Protein AF-A0A6M6JTA6-F1 (afdb_monomer)

Secondary structure (DSSP, 8-state):
-PPPPP--TTTTTSTTS-TT-HHHHHHHHHHHHHHHT--TTSHHHHHHHHHHHHHHHHH--STHHHHHHHHHHHHHHHHHHHHHHHHHHHHHHH-

pLDDT: mean 73.98, std 16.11, range [44.56, 98.44]

Solvent-accessible surface area (backbone atoms only — not comparable to full-atom values): 5797 Å² total; per-residue (Å²): 132,85,82,74,80,76,82,51,98,51,48,81,82,49,63,90,56,58,86,87,39,71,66,48,48,54,49,52,53,48,51,54,55,50,63,75,54,65,68,74,83,44,75,68,42,52,54,52,49,52,52,51,48,54,54,49,71,64,64,70,78,51,83,75,44,59,58,54,52,50,50,52,52,50,53,51,51,51,52,52,49,54,52,48,53,54,50,50,51,52,49,69,73,76,104

Radius of gyration: 25.61 Å; Cα contacts (8 Å, |Δi|>4): 14; chains: 1; bounding box: 38×39×78 Å

Sequence (95 aa):
MPDRPSSSPFDDELLGLDPADPEAQAFAEHLDRMQRQRPAFTVEGYLDGVSNFADSANRAEGSRRWSAVLVVVLLLAVAAFLVWEALVFVVSTWL

Foldseek 3Di:
DDDDPDCDPCCVVLPPPDPPDPVSVVVSVVVVVVVVVPPCPDPVSVVVVVVCCVVVLVPPDDPVSVVVVVVVVVVVVVVVVVVVVVVCVVVVVPD

Organism: NCBI:txid2736640

Structure (mmCIF, N/CA/C/O backbone):
data_AF-A0A6M6JTA6-F1
#
_entry.id   AF-A0A6M6JTA6-F1
#
loop_
_atom_site.group_PDB
_atom_site.id
_atom_site.type_symbol
_atom_site.label_atom_id
_atom_site.label_alt_id
_atom_site.label_comp_id
_atom_site.label_asym_id
_atom_site.label_entity_id
_atom_site.label_seq_id
_atom_site.pdbx_PDB_ins_code
_atom_site.Cartn_x
_atom_site.Cartn_y
_atom_site.Cartn_z
_atom_site.occupancy
_atom_site.B_iso_or_equiv
_atom_site.auth_seq_id
_atom_site.auth_comp_id
_atom_site.auth_asym_id
_atom_site.auth_atom_id
_atom_site.pdbx_PDB_model_num
ATOM 1 N N . MET A 1 1 ? -17.779 6.272 51.664 1.00 45.88 1 MET A N 1
ATOM 2 C CA . MET A 1 1 ? -16.457 5.965 51.082 1.00 45.88 1 MET A CA 1
ATOM 3 C C . MET A 1 1 ? -16.257 7.000 49.985 1.00 45.88 1 MET A C 1
ATOM 5 O O . MET A 1 1 ? -17.083 6.974 49.088 1.00 45.88 1 MET A O 1
ATOM 9 N N . PRO A 1 2 ? -15.353 7.990 50.086 1.00 44.56 2 PRO A N 1
ATOM 10 C CA . PRO A 1 2 ? -15.182 8.936 48.987 1.00 44.56 2 PRO A CA 1
ATOM 11 C C . PRO A 1 2 ? -14.449 8.241 47.835 1.00 44.56 2 PRO A C 1
ATOM 13 O O . PRO A 1 2 ? -13.440 7.565 48.056 1.00 44.56 2 PRO A O 1
ATOM 16 N N . ASP A 1 3 ? -15.007 8.373 46.636 1.00 49.78 3 ASP A N 1
ATOM 17 C CA . ASP A 1 3 ? -14.470 7.840 45.390 1.00 49.78 3 ASP A CA 1
ATOM 18 C C . ASP A 1 3 ? -13.102 8.470 45.103 1.00 49.78 3 ASP A C 1
ATOM 20 O O . ASP A 1 3 ? -12.952 9.692 45.093 1.00 49.78 3 ASP A O 1
ATOM 24 N N . ARG A 1 4 ? -12.076 7.636 44.904 1.00 53.69 4 ARG A N 1
ATOM 25 C CA . ARG A 1 4 ? -10.788 8.111 44.388 1.00 53.69 4 ARG A CA 1
ATOM 26 C C . ARG A 1 4 ? -10.961 8.361 42.890 1.00 53.69 4 ARG A C 1
ATOM 28 O O . ARG A 1 4 ? -11.414 7.434 42.215 1.00 53.69 4 ARG A O 1
ATOM 35 N N . PRO A 1 5 ? -10.611 9.544 42.358 1.00 52.88 5 PRO A N 1
ATOM 36 C CA . PRO A 1 5 ? -10.584 9.725 40.918 1.00 52.88 5 PRO A CA 1
ATOM 37 C C . PRO A 1 5 ? -9.592 8.716 40.336 1.00 52.88 5 PRO A C 1
ATOM 39 O O . PRO A 1 5 ? -8.483 8.541 40.844 1.00 52.88 5 PRO A O 1
ATOM 42 N N . SER A 1 6 ? -10.054 7.985 39.327 1.00 54.09 6 SER A N 1
ATOM 43 C CA . SER A 1 6 ? -9.235 7.117 38.491 1.00 54.09 6 SER A CA 1
ATOM 44 C C . SER A 1 6 ? -8.010 7.899 38.035 1.00 54.09 6 SER A C 1
ATOM 46 O O . SER A 1 6 ? -8.180 8.925 37.380 1.00 54.09 6 SER A O 1
ATOM 48 N N . SER A 1 7 ? -6.816 7.424 38.395 1.00 57.03 7 SER A N 1
ATOM 49 C CA . SER A 1 7 ? -5.546 8.019 37.983 1.00 57.03 7 SER A CA 1
ATOM 50 C C . SER A 1 7 ? -5.538 8.165 36.467 1.00 57.03 7 SER A C 1
ATOM 52 O O . SER A 1 7 ? -5.560 7.159 35.743 1.00 57.03 7 SER A O 1
ATOM 54 N N . SER A 1 8 ? -5.615 9.405 36.001 1.00 59.47 8 SER A N 1
ATOM 55 C CA . SER A 1 8 ? -5.610 9.715 34.584 1.00 59.47 8 SER A CA 1
ATOM 56 C C . SER A 1 8 ? -4.210 9.400 34.055 1.00 59.47 8 SER A C 1
ATOM 58 O O . SER A 1 8 ? -3.229 9.657 34.752 1.00 59.47 8 SER A O 1
ATOM 60 N N . PRO A 1 9 ? -4.049 8.872 32.831 1.00 61.53 9 PRO A N 1
ATOM 61 C CA . PRO A 1 9 ? -2.724 8.673 32.233 1.00 61.53 9 PRO A CA 1
ATOM 62 C C . PRO A 1 9 ? -1.899 9.970 32.099 1.00 61.53 9 PRO A C 1
ATOM 64 O O . PRO A 1 9 ? -0.730 9.901 31.738 1.00 61.53 9 PRO A O 1
ATOM 67 N N . PHE A 1 10 ? -2.494 11.126 32.408 1.00 62.88 10 PHE A N 1
ATOM 68 C CA . PHE A 1 10 ? -1.876 12.450 32.436 1.00 62.88 10 PHE A CA 1
ATOM 69 C C . PHE A 1 10 ? -1.687 13.004 33.860 1.00 62.88 10 PHE A C 1
ATOM 71 O O . PHE A 1 10 ? -1.459 14.200 34.012 1.00 62.88 10 PHE A O 1
ATOM 78 N N . ASP A 1 11 ? -1.800 12.182 34.912 1.00 68.31 11 ASP A N 1
ATOM 79 C CA . ASP A 1 11 ? -1.641 12.626 36.311 1.00 68.31 11 ASP A CA 1
ATOM 80 C C . ASP A 1 11 ? -0.302 13.347 36.551 1.00 68.31 11 ASP A C 1
ATOM 82 O O . ASP A 1 11 ? -0.255 14.292 37.333 1.00 68.31 11 ASP A O 1
ATOM 86 N N . ASP A 1 12 ? 0.763 12.963 35.838 1.00 68.38 12 ASP A N 1
ATOM 87 C CA . ASP A 1 12 ? 2.071 13.633 35.894 1.00 68.38 12 ASP A CA 1
ATOM 88 C C . ASP A 1 12 ? 2.064 15.016 35.211 1.00 68.38 12 ASP A C 1
ATOM 90 O O . ASP A 1 12 ? 2.758 15.932 35.647 1.00 68.38 12 ASP A O 1
ATOM 94 N N . GLU A 1 13 ? 1.265 15.190 34.154 1.00 65.25 13 GLU A N 1
ATOM 95 C CA . GLU A 1 13 ? 1.109 16.454 33.414 1.00 65.25 13 GLU A CA 1
ATOM 96 C C . GLU A 1 13 ? 0.154 17.422 34.132 1.00 65.25 13 GLU A C 1
ATOM 98 O O . GLU A 1 13 ? 0.244 18.638 33.962 1.00 65.25 13 GLU A O 1
ATOM 103 N N . LEU A 1 14 ? -0.742 16.878 34.959 1.00 70.06 14 LEU A N 1
ATOM 104 C CA . LEU A 1 14 ? -1.679 17.605 35.818 1.00 70.06 14 LEU A CA 1
ATOM 105 C C . LEU A 1 14 ? -1.150 17.766 37.258 1.00 70.06 14 LEU A C 1
ATOM 107 O O . LEU A 1 14 ? -1.833 18.331 38.117 1.00 70.06 14 LEU A O 1
ATOM 111 N N . LEU A 1 15 ? 0.069 17.292 37.535 1.00 72.06 15 LEU A N 1
ATOM 112 C CA . LEU A 1 15 ? 0.671 17.291 38.863 1.00 72.06 15 LEU A CA 1
ATOM 113 C C . LEU A 1 15 ? 0.950 18.728 39.337 1.00 72.06 15 LEU A C 1
ATOM 115 O O . LEU A 1 15 ? 1.834 19.414 38.828 1.00 72.06 15 LEU A O 1
ATOM 119 N N . GLY A 1 16 ? 0.209 19.176 40.352 1.00 71.38 16 GLY A N 1
ATOM 120 C CA . GLY A 1 16 ? 0.329 20.525 40.922 1.00 71.38 16 GLY A CA 1
ATOM 121 C C . GLY A 1 16 ? -0.780 21.496 40.511 1.00 71.38 16 GLY A C 1
ATOM 122 O O . GLY A 1 16 ? -0.812 22.611 41.029 1.00 71.38 16 GLY A O 1
ATOM 123 N N . LEU A 1 17 ? -1.704 21.073 39.645 1.00 74.81 17 LEU A N 1
ATOM 124 C CA . LEU A 1 17 ? -2.957 21.780 39.375 1.00 74.81 17 LEU A CA 1
ATOM 125 C C . LEU A 1 17 ? -4.058 21.281 40.319 1.00 74.81 17 LEU A C 1
ATOM 127 O O . LEU A 1 17 ? -4.073 20.109 40.696 1.00 74.81 17 LEU A O 1
ATOM 131 N N . ASP A 1 18 ? -4.977 22.166 40.716 1.00 77.69 18 ASP A N 1
ATOM 132 C CA . ASP A 1 18 ? -6.137 21.775 41.522 1.00 77.69 18 ASP A CA 1
ATOM 133 C C . ASP A 1 18 ? -7.125 20.978 40.646 1.00 77.69 18 ASP A C 1
ATOM 135 O O . ASP A 1 18 ? -7.657 21.526 39.680 1.00 77.69 18 ASP A O 1
ATOM 139 N N . PRO A 1 19 ? -7.419 19.702 40.961 1.00 71.69 19 PRO A N 1
ATOM 140 C CA . PRO A 1 19 ? -8.358 18.893 40.180 1.00 71.69 19 PRO A CA 1
ATOM 141 C C . PRO A 1 19 ? -9.791 19.451 40.156 1.00 71.69 19 PRO A C 1
ATOM 143 O O . PRO A 1 19 ? -10.587 19.095 39.281 1.00 71.69 19 PRO A O 1
ATOM 146 N N . ALA A 1 20 ? -10.149 20.289 41.132 1.00 77.81 20 ALA A N 1
ATOM 147 C CA . ALA A 1 20 ? -11.456 20.931 41.204 1.00 77.81 20 ALA A CA 1
ATOM 148 C C . ALA A 1 20 ? -11.541 22.227 40.377 1.00 77.81 20 ALA A C 1
ATOM 150 O O . ALA A 1 20 ? -12.638 22.773 40.233 1.00 77.81 20 ALA A O 1
ATOM 151 N N . ASP A 1 21 ? -10.423 22.707 39.827 1.00 81.94 21 ASP A N 1
ATOM 152 C CA . ASP A 1 21 ? -10.387 23.918 39.015 1.00 81.94 21 ASP A CA 1
ATOM 153 C C . ASP A 1 21 ? -10.990 23.654 37.619 1.00 81.94 21 ASP A C 1
ATOM 155 O O . ASP A 1 21 ? -10.541 22.741 36.910 1.00 81.94 21 ASP A O 1
ATOM 159 N N . PRO A 1 22 ? -12.003 24.430 37.181 1.00 80.88 22 PRO A N 1
ATOM 160 C CA . PRO A 1 22 ? -12.547 24.321 35.828 1.00 80.88 22 PRO A CA 1
ATOM 161 C C . PRO A 1 22 ? -11.490 24.484 34.724 1.00 80.88 22 PRO A C 1
ATOM 163 O O . PRO A 1 22 ? -11.628 23.869 33.663 1.00 80.88 22 PRO A O 1
ATOM 166 N N . GLU A 1 23 ? -10.430 25.268 34.946 1.00 78.94 23 GLU A N 1
ATOM 167 C CA . GLU A 1 23 ? -9.354 25.434 33.960 1.00 78.94 23 GLU A CA 1
ATOM 168 C C . GLU A 1 23 ? -8.511 24.158 33.816 1.00 78.94 23 GLU A C 1
ATOM 170 O O . GLU A 1 23 ? -8.210 23.733 32.696 1.00 78.94 23 GLU A O 1
ATOM 175 N N . ALA A 1 24 ? -8.210 23.485 34.931 1.00 84.38 24 ALA A N 1
ATOM 176 C CA . ALA A 1 24 ? -7.494 22.209 34.932 1.00 84.38 24 ALA A CA 1
ATOM 177 C C . ALA A 1 24 ? -8.300 21.104 34.227 1.00 84.38 24 ALA A C 1
ATOM 179 O O . ALA A 1 24 ? -7.740 20.306 33.471 1.00 84.38 24 ALA A O 1
ATOM 180 N N . GLN A 1 25 ? -9.626 21.095 34.396 1.00 82.31 25 GLN A N 1
ATOM 181 C CA . GLN A 1 25 ? -10.514 20.159 33.698 1.00 82.31 25 GLN A CA 1
ATOM 182 C C . GLN A 1 25 ? -10.545 20.407 32.185 1.00 82.31 25 GLN A C 1
ATOM 184 O O . GLN A 1 25 ? -10.469 19.455 31.406 1.00 82.31 25 GLN A O 1
ATOM 189 N N . ALA A 1 26 ? -10.595 21.671 31.753 1.00 83.12 26 ALA A N 1
ATOM 190 C CA . ALA A 1 26 ? -10.543 22.021 30.334 1.00 83.12 26 ALA A CA 1
ATOM 191 C C . ALA A 1 26 ? -9.206 21.614 29.688 1.00 83.12 26 ALA A C 1
ATOM 193 O O . ALA A 1 26 ? -9.182 21.177 28.532 1.00 83.12 26 ALA A O 1
ATOM 194 N N . PHE A 1 27 ? -8.103 21.716 30.436 1.00 79.75 27 PHE A N 1
ATOM 195 C CA . PHE A 1 27 ? -6.782 21.279 29.991 1.00 79.75 27 PHE A CA 1
ATOM 196 C C . PHE A 1 27 ? -6.680 19.752 29.895 1.00 79.75 27 PHE A C 1
ATOM 198 O O . PHE A 1 27 ? -6.226 19.235 28.874 1.00 79.75 27 PHE A O 1
ATOM 205 N N . ALA A 1 28 ? -7.187 19.024 30.893 1.00 81.75 28 ALA A N 1
ATOM 206 C CA . ALA A 1 28 ? -7.263 17.564 30.862 1.00 81.75 28 ALA A CA 1
ATOM 207 C C . ALA A 1 28 ? -8.094 17.062 29.667 1.00 81.75 28 ALA A C 1
ATOM 209 O O . ALA A 1 28 ? -7.678 16.152 28.950 1.00 81.75 28 ALA A O 1
ATOM 210 N N . GLU A 1 29 ? -9.234 17.700 29.391 1.00 82.62 29 GLU A N 1
ATOM 211 C CA . GLU A 1 29 ? -10.072 17.367 28.237 1.00 82.62 29 GLU A CA 1
ATOM 212 C C . GLU A 1 29 ? -9.369 17.682 26.904 1.00 82.62 29 GLU A C 1
ATOM 214 O O . GLU A 1 29 ? -9.536 16.973 25.908 1.00 82.62 29 GLU A O 1
ATOM 219 N N . HIS A 1 30 ? -8.556 18.740 26.868 1.00 80.81 30 HIS A N 1
ATOM 220 C CA . HIS A 1 30 ? -7.752 19.084 25.701 1.00 80.81 30 HIS A CA 1
ATOM 221 C C . HIS A 1 30 ? -6.624 18.070 25.447 1.00 80.81 30 HIS A C 1
ATOM 223 O O . HIS A 1 30 ? -6.449 17.640 24.303 1.00 80.81 30 HIS A O 1
ATOM 229 N N . LEU A 1 31 ? -5.909 17.640 26.491 1.00 78.88 31 LEU A N 1
ATOM 230 C CA . LEU A 1 31 ? -4.879 16.596 26.412 1.00 78.88 31 LEU A CA 1
ATOM 231 C C . LEU A 1 31 ? -5.460 15.263 25.934 1.00 78.88 31 LEU A C 1
ATOM 233 O O . LEU A 1 31 ? -4.924 14.641 25.015 1.00 78.88 31 LEU A O 1
ATOM 237 N N . ASP A 1 32 ? -6.611 14.874 26.477 1.00 77.75 32 ASP A N 1
ATOM 238 C CA . ASP A 1 32 ? -7.330 13.668 26.070 1.00 77.75 32 ASP A CA 1
ATOM 239 C C . ASP A 1 32 ? -7.759 13.734 24.587 1.00 77.75 32 ASP A C 1
ATOM 241 O O . ASP A 1 32 ? -7.590 12.775 23.825 1.00 77.75 32 ASP A O 1
ATOM 245 N N . ARG A 1 33 ? -8.211 14.905 24.108 1.00 75.94 33 ARG A N 1
ATOM 246 C CA . ARG A 1 33 ? -8.500 15.125 22.678 1.00 75.94 33 ARG A CA 1
ATOM 247 C C . ARG A 1 33 ? -7.255 14.991 21.794 1.00 75.94 33 ARG A C 1
ATOM 249 O O . ARG A 1 33 ? -7.356 14.387 20.726 1.00 75.94 33 ARG A O 1
ATOM 256 N N . MET A 1 34 ? -6.102 15.513 22.212 1.00 69.81 34 MET A N 1
ATOM 257 C CA . MET A 1 34 ? -4.852 15.412 21.443 1.00 69.81 34 MET A CA 1
ATOM 258 C C . MET A 1 34 ? -4.281 13.991 21.429 1.00 69.81 34 MET A C 1
ATOM 260 O O . MET A 1 34 ? -3.849 13.516 20.381 1.00 69.81 34 MET A O 1
ATOM 264 N N . GLN A 1 35 ? -4.322 13.272 22.552 1.00 67.50 35 GLN A N 1
ATOM 265 C CA . GLN A 1 35 ? -3.798 11.906 22.626 1.00 67.50 35 GLN A CA 1
ATOM 266 C C . GLN A 1 35 ? -4.639 10.923 21.803 1.00 67.50 35 GLN A C 1
ATOM 268 O O . GLN A 1 35 ? -4.089 10.034 21.149 1.00 67.50 35 GLN A O 1
ATOM 273 N N . ARG A 1 36 ? -5.966 11.108 21.759 1.00 67.75 36 ARG A N 1
ATOM 274 C CA . ARG A 1 36 ? -6.845 10.345 20.857 1.00 67.75 36 ARG A CA 1
ATOM 275 C C . ARG A 1 36 ? -6.562 10.624 19.377 1.00 67.75 36 ARG A C 1
ATOM 277 O O . ARG A 1 36 ? -6.855 9.780 18.535 1.00 67.75 36 ARG A O 1
ATOM 284 N N . GLN A 1 37 ? -5.952 11.764 19.062 1.00 63.59 37 GLN A N 1
ATOM 285 C CA . GLN A 1 37 ? -5.543 12.171 17.717 1.00 63.59 37 GLN A CA 1
ATOM 286 C C . GLN A 1 37 ? -4.038 11.958 17.487 1.00 63.59 37 GLN A C 1
ATOM 288 O O . GLN A 1 37 ? -3.376 12.841 16.940 1.00 63.59 37 GLN A O 1
ATOM 293 N N . ARG A 1 38 ? -3.485 10.800 17.898 1.00 57.59 38 ARG A N 1
ATOM 294 C CA . ARG A 1 38 ? -2.070 10.449 17.661 1.00 57.59 38 ARG A CA 1
ATOM 295 C C . ARG A 1 38 ? -1.641 10.86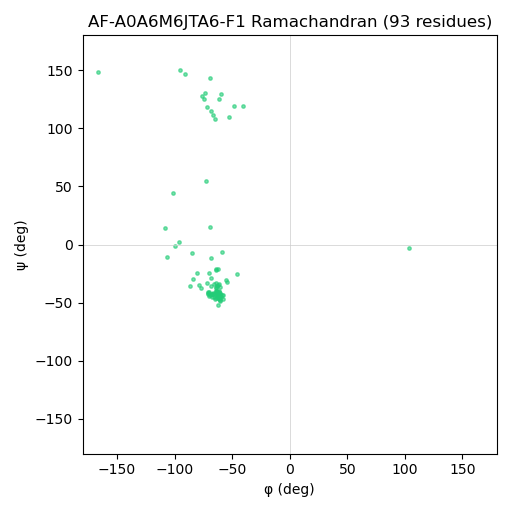4 16.242 1.00 57.59 38 ARG A C 1
ATOM 297 O O . ARG A 1 38 ? -2.231 10.380 15.272 1.00 57.59 38 ARG A O 1
ATOM 304 N N . PRO A 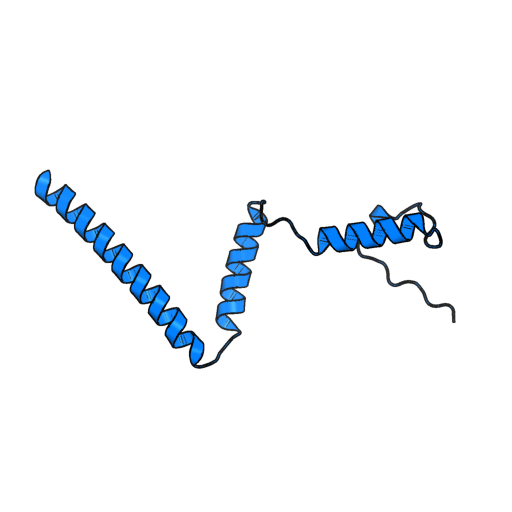1 39 ? -0.640 11.749 16.097 1.00 53.31 39 PRO A N 1
ATOM 305 C CA . PRO A 1 39 ? -0.252 12.252 14.791 1.00 53.31 39 PRO A CA 1
ATOM 306 C C . PRO A 1 39 ? 0.374 11.126 13.965 1.00 53.31 39 PRO A C 1
ATOM 308 O O . PRO A 1 39 ? 1.458 10.643 14.272 1.00 53.31 39 PRO A O 1
ATOM 311 N N . ALA A 1 40 ? -0.282 10.748 12.867 1.00 53.44 40 ALA A N 1
ATOM 312 C CA . ALA A 1 40 ? 0.195 9.756 11.894 1.00 53.44 40 ALA A CA 1
ATOM 313 C C . ALA A 1 40 ? 1.413 10.228 11.060 1.00 53.44 40 ALA A C 1
ATOM 315 O O . ALA A 1 40 ? 1.717 9.657 10.016 1.00 53.44 40 ALA A O 1
ATOM 316 N N . PHE A 1 41 ? 2.087 11.299 11.491 1.00 51.97 41 PHE A N 1
ATOM 317 C CA . PHE A 1 41 ? 3.187 11.948 10.773 1.00 51.97 41 PHE A CA 1
ATOM 318 C C . PHE A 1 41 ? 4.583 11.554 11.280 1.00 51.97 41 PHE A C 1
ATOM 320 O O . PHE A 1 41 ? 5.574 12.011 10.714 1.00 51.97 41 PHE A O 1
ATOM 327 N N . THR A 1 42 ? 4.693 10.711 12.312 1.00 59.59 42 THR A N 1
ATOM 328 C CA . THR A 1 42 ? 5.977 10.143 12.756 1.00 59.59 42 THR A CA 1
ATOM 329 C C . THR A 1 42 ? 6.210 8.762 12.139 1.00 59.59 42 THR A C 1
ATOM 331 O O . THR A 1 42 ? 5.267 8.031 11.827 1.00 59.59 42 THR A O 1
ATOM 334 N N . VAL A 1 43 ? 7.479 8.396 11.934 1.00 56.69 43 VAL A N 1
ATOM 335 C CA . VAL A 1 43 ? 7.883 7.134 11.282 1.00 56.69 43 VAL A CA 1
ATOM 336 C C . VAL A 1 43 ? 7.389 5.918 12.077 1.00 56.69 43 VAL A C 1
ATOM 338 O O . VAL A 1 43 ? 6.963 4.920 11.493 1.00 56.69 43 VAL A O 1
ATOM 341 N N . GLU A 1 44 ? 7.344 6.030 13.405 1.00 57.88 44 GLU A N 1
ATOM 342 C CA . GLU A 1 44 ? 6.771 5.027 14.303 1.00 57.88 44 GLU A CA 1
ATOM 343 C C . GLU A 1 44 ? 5.265 4.814 14.068 1.00 57.88 44 GLU A C 1
ATOM 345 O O . GLU A 1 44 ? 4.791 3.681 14.143 1.00 57.88 44 GLU A O 1
ATOM 350 N N . GLY A 1 45 ? 4.516 5.863 13.708 1.00 57.53 45 GLY A N 1
ATOM 351 C CA . GLY A 1 45 ? 3.090 5.767 13.376 1.00 57.53 45 GLY A CA 1
ATOM 352 C C . GLY A 1 45 ? 2.817 5.012 12.070 1.00 57.53 45 GLY A C 1
ATOM 353 O O . GLY A 1 45 ? 1.790 4.348 11.943 1.00 57.53 45 GLY A O 1
ATOM 354 N N . TYR A 1 46 ? 3.756 5.046 11.119 1.00 53.75 46 TYR A N 1
ATOM 355 C CA . TYR A 1 46 ? 3.668 4.263 9.881 1.00 53.75 46 TYR A CA 1
ATOM 356 C C . TYR A 1 46 ? 3.866 2.763 10.141 1.00 53.75 46 TYR A C 1
ATOM 358 O O . TYR A 1 46 ? 3.125 1.943 9.603 1.00 53.75 46 TYR A O 1
ATOM 366 N N . LEU A 1 47 ? 4.831 2.398 10.992 1.00 58.75 47 LEU A N 1
ATOM 367 C CA . LEU A 1 47 ? 5.081 1.005 11.389 1.00 58.75 47 LEU A CA 1
ATOM 368 C C . LEU A 1 47 ? 3.937 0.428 12.233 1.00 58.75 47 LEU A C 1
ATOM 370 O O . LEU A 1 47 ? 3.494 -0.692 11.972 1.00 58.75 47 LEU A O 1
ATOM 374 N N . ASP A 1 48 ? 3.412 1.208 13.180 1.00 59.06 48 ASP A N 1
ATOM 375 C CA . ASP A 1 48 ? 2.241 0.823 13.976 1.00 59.06 48 ASP A CA 1
ATOM 376 C C . ASP A 1 48 ? 0.990 0.678 13.089 1.00 59.06 48 ASP A C 1
ATOM 378 O O . ASP A 1 48 ? 0.213 -0.265 13.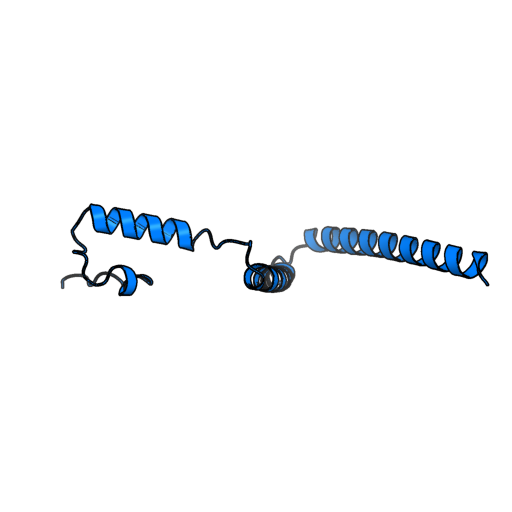238 1.00 59.06 48 ASP A O 1
ATOM 382 N N . GLY A 1 49 ? 0.850 1.541 12.076 1.00 59.00 49 GLY A N 1
ATOM 383 C CA . GLY A 1 49 ? -0.190 1.447 11.052 1.00 59.00 49 GLY A CA 1
ATOM 384 C C . GLY A 1 49 ? -0.098 0.177 10.201 1.00 59.00 49 GLY A C 1
ATOM 385 O O . GLY A 1 49 ? -1.123 -0.449 9.935 1.00 59.00 49 GLY A O 1
ATOM 386 N N . VAL A 1 50 ? 1.109 -0.253 9.819 1.00 61.88 50 VAL A N 1
ATOM 387 C CA . VAL A 1 50 ? 1.327 -1.506 9.070 1.00 61.88 50 VAL A CA 1
ATOM 388 C C . VAL A 1 50 ? 1.018 -2.731 9.933 1.00 61.88 50 VAL A C 1
ATOM 390 O O . VAL A 1 50 ? 0.352 -3.653 9.458 1.00 61.88 50 VAL A O 1
ATOM 393 N N . SER A 1 51 ? 1.434 -2.736 11.203 1.00 62.25 51 SER A N 1
ATOM 394 C CA . SER A 1 51 ? 1.145 -3.842 12.128 1.00 62.25 51 SER A CA 1
ATOM 395 C C . SER A 1 51 ? -0.354 -3.953 12.419 1.00 62.25 51 SER A C 1
ATOM 397 O O . SER A 1 51 ? -0.928 -5.036 12.307 1.00 62.25 51 SER A O 1
ATOM 399 N N . ASN A 1 52 ? -1.029 -2.828 12.685 1.00 64.12 52 ASN A N 1
ATOM 400 C CA . ASN A 1 52 ? -2.484 -2.800 12.846 1.00 64.12 52 ASN A CA 1
ATOM 401 C C . ASN A 1 52 ? -3.219 -3.178 11.558 1.00 64.12 52 ASN A C 1
ATOM 403 O O . ASN A 1 52 ? -4.285 -3.787 11.619 1.00 64.12 52 ASN A O 1
ATOM 407 N N . PHE A 1 53 ? -2.680 -2.853 10.381 1.00 62.03 53 PHE A N 1
ATOM 408 C CA . PHE A 1 53 ? -3.260 -3.290 9.115 1.00 62.03 53 PHE A CA 1
ATOM 409 C C . PHE A 1 53 ? -3.158 -4.809 8.959 1.00 62.03 53 PHE A C 1
ATOM 411 O O . PHE A 1 53 ? -4.145 -5.432 8.588 1.00 62.03 53 PHE A O 1
ATOM 418 N N . ALA A 1 54 ? -2.025 -5.419 9.310 1.00 66.69 54 ALA A N 1
ATOM 419 C CA . ALA A 1 54 ? -1.845 -6.871 9.272 1.00 66.69 54 ALA A CA 1
ATOM 420 C C . ALA A 1 54 ? -2.760 -7.606 10.272 1.00 66.69 54 ALA A C 1
ATOM 422 O O . ALA A 1 54 ? -3.464 -8.547 9.894 1.00 66.69 54 ALA A O 1
ATOM 423 N N . ASP A 1 55 ? -2.825 -7.140 11.521 1.00 61.28 55 ASP A N 1
ATOM 424 C CA . ASP A 1 55 ? -3.664 -7.751 12.559 1.00 61.28 55 ASP A CA 1
ATOM 425 C C . ASP A 1 55 ? -5.157 -7.518 12.310 1.00 61.28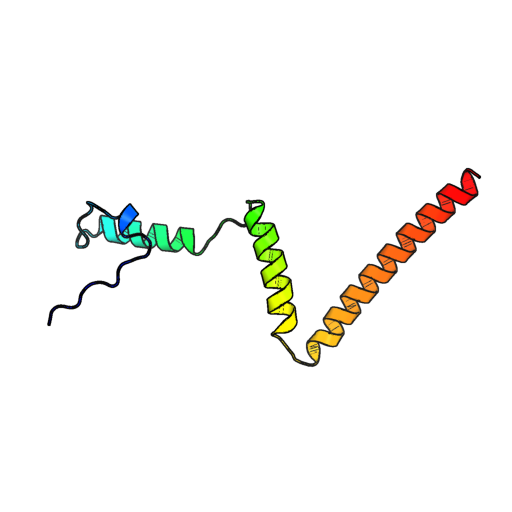 55 ASP A C 1
ATOM 427 O O . ASP A 1 55 ? -5.978 -8.438 12.425 1.00 61.28 55 ASP A O 1
ATOM 431 N N . SER A 1 56 ? -5.537 -6.307 11.887 1.00 57.72 56 SER A N 1
ATOM 432 C CA . SER A 1 56 ? -6.915 -6.037 11.488 1.00 57.72 56 SER A CA 1
ATOM 433 C C . SER A 1 56 ? -7.287 -6.858 10.265 1.00 57.72 56 SER A C 1
ATOM 435 O O . SER A 1 56 ? -8.378 -7.421 10.303 1.00 57.72 56 SER A O 1
ATOM 437 N N . ALA A 1 57 ? -6.400 -7.021 9.266 1.00 58.28 57 ALA A N 1
ATOM 438 C CA . ALA A 1 57 ? -6.550 -7.857 8.064 1.00 58.28 57 ALA A CA 1
ATOM 439 C C . ALA A 1 57 ? -6.665 -9.360 8.351 1.00 58.28 57 ALA A C 1
ATOM 441 O O . ALA A 1 57 ? -7.257 -10.066 7.539 1.00 58.28 57 ALA A O 1
ATOM 442 N N . ASN A 1 58 ? -6.214 -9.836 9.513 1.00 59.75 58 ASN A N 1
ATOM 443 C CA . ASN A 1 58 ? -6.506 -11.187 9.994 1.00 59.75 58 ASN A CA 1
ATOM 444 C C . ASN A 1 58 ? -7.867 -11.271 10.710 1.00 59.75 58 ASN A C 1
ATOM 446 O O . ASN A 1 58 ? -8.557 -12.270 10.570 1.00 59.75 58 ASN A O 1
ATOM 450 N N . ARG A 1 59 ? -8.360 -10.206 11.367 1.00 60.00 59 ARG A N 1
ATOM 451 C CA . ARG A 1 59 ? -9.557 -10.281 12.244 1.00 60.00 59 ARG A CA 1
ATOM 452 C C . ARG A 1 59 ? -10.953 -10.118 11.603 1.00 60.00 59 ARG A C 1
ATOM 454 O O . ARG A 1 59 ? -11.890 -10.760 12.054 1.00 60.00 59 ARG A O 1
ATOM 461 N N . ALA A 1 60 ? -11.158 -9.283 10.584 1.00 55.41 60 ALA A N 1
ATOM 462 C CA . ALA A 1 60 ? -12.436 -9.204 9.835 1.00 55.41 60 ALA A CA 1
ATOM 463 C C . ALA A 1 60 ? -12.713 -10.417 8.899 1.00 55.41 60 ALA A C 1
ATOM 465 O O . ALA A 1 60 ? -12.882 -10.267 7.690 1.00 55.41 60 ALA A O 1
ATOM 466 N N . GLU A 1 61 ? -12.688 -11.641 9.424 1.00 56.50 61 GLU A N 1
ATOM 467 C CA . GLU A 1 61 ? -13.028 -12.857 8.679 1.00 56.50 61 GLU A CA 1
ATOM 468 C C . GLU A 1 61 ? -14.508 -12.847 8.270 1.00 56.50 61 GLU A C 1
ATOM 470 O O . GLU A 1 61 ? -15.421 -12.993 9.076 1.00 56.50 61 GLU A O 1
ATOM 475 N N . GLY A 1 62 ? -14.744 -12.648 6.976 1.00 58.50 62 GLY A N 1
ATOM 476 C CA . GLY A 1 62 ? -16.042 -12.755 6.324 1.00 58.50 62 GLY A CA 1
ATOM 477 C C . GLY A 1 62 ? -15.835 -12.776 4.812 1.00 58.50 62 GLY A C 1
ATOM 478 O O . GLY A 1 62 ? -14.889 -12.167 4.312 1.00 58.50 62 GLY A O 1
ATOM 479 N N . SER A 1 63 ? -16.696 -13.476 4.068 1.00 58.03 63 SER A N 1
ATOM 480 C CA . SER A 1 63 ? -16.589 -13.749 2.616 1.00 58.03 63 SER A CA 1
ATOM 481 C C . SER A 1 63 ? -16.222 -12.541 1.734 1.00 58.03 63 SER A C 1
ATOM 483 O O . SER A 1 63 ? -15.595 -12.694 0.689 1.00 58.03 63 SER A O 1
ATOM 485 N N . ARG A 1 64 ? -16.532 -11.325 2.191 1.00 62.19 64 ARG A N 1
ATOM 486 C CA . ARG A 1 64 ? -16.209 -10.037 1.559 1.00 62.19 64 ARG A CA 1
ATOM 487 C C . ARG A 1 64 ? -14.707 -9.679 1.554 1.00 62.19 64 ARG A C 1
ATOM 489 O O . ARG A 1 64 ? -14.303 -8.755 0.852 1.00 62.19 64 ARG A O 1
ATOM 496 N N . ARG A 1 65 ? -13.863 -10.405 2.296 1.00 66.88 65 ARG A N 1
ATOM 497 C CA . ARG A 1 65 ? -12.397 -10.256 2.263 1.00 66.88 65 ARG A CA 1
ATOM 498 C C . ARG A 1 65 ? -11.732 -10.881 1.062 1.00 66.88 65 ARG A C 1
ATOM 500 O O . ARG A 1 65 ? -10.788 -10.301 0.540 1.00 66.88 65 ARG A O 1
ATOM 507 N N . TRP A 1 66 ? -12.227 -12.028 0.614 1.00 76.81 66 TRP A N 1
ATOM 508 C CA . TRP A 1 66 ? -11.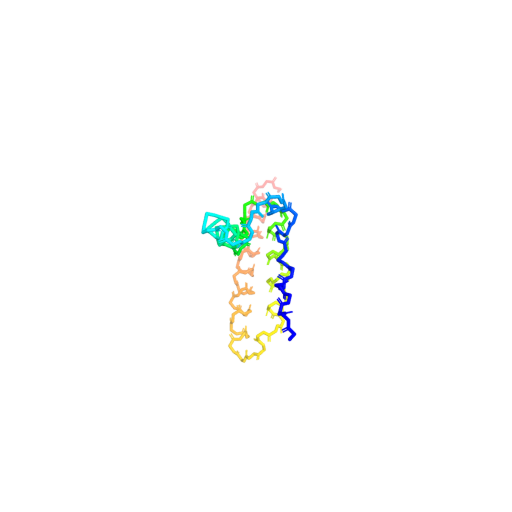639 -12.719 -0.527 1.00 76.81 66 TRP A CA 1
ATOM 509 C C . TRP A 1 66 ? -11.682 -11.847 -1.781 1.00 76.81 66 TRP A C 1
ATOM 511 O O . TRP A 1 66 ? -10.701 -11.803 -2.512 1.00 76.81 66 TRP A O 1
ATOM 521 N N . SER A 1 67 ? -12.748 -11.060 -1.975 1.00 79.12 67 SER A N 1
ATOM 522 C CA . SER A 1 67 ? -12.812 -10.087 -3.071 1.00 79.12 67 SER A CA 1
ATOM 523 C C . SER A 1 67 ? -11.788 -8.961 -2.929 1.00 79.12 67 SER A C 1
ATOM 525 O O . SER A 1 67 ? -11.156 -8.598 -3.912 1.00 79.12 67 SER A O 1
ATOM 527 N N . ALA A 1 68 ? -11.593 -8.417 -1.724 1.00 83.00 68 ALA A N 1
ATOM 528 C CA . ALA A 1 68 ? -10.617 -7.349 -1.504 1.00 83.00 68 ALA A CA 1
ATOM 529 C C . ALA A 1 68 ? -9.177 -7.849 -1.701 1.00 83.00 68 ALA A C 1
ATOM 531 O O . ALA A 1 68 ? -8.396 -7.213 -2.403 1.00 83.00 68 ALA A O 1
ATOM 532 N N . VAL A 1 69 ? -8.850 -9.022 -1.151 1.00 84.75 69 VAL A N 1
ATOM 533 C CA . VAL A 1 69 ? -7.547 -9.675 -1.337 1.00 84.75 69 VAL A CA 1
ATOM 534 C C . VAL A 1 69 ? -7.311 -9.983 -2.813 1.00 84.75 69 VAL A C 1
ATOM 536 O O . VAL A 1 69 ? -6.247 -9.666 -3.332 1.00 84.75 69 VAL A O 1
ATOM 539 N N . LEU A 1 70 ? -8.308 -10.527 -3.513 1.00 86.75 70 LEU A N 1
ATOM 540 C CA . LEU A 1 70 ? -8.212 -10.816 -4.942 1.00 86.75 70 LEU A CA 1
ATOM 541 C C . LEU A 1 70 ? -7.959 -9.549 -5.768 1.00 86.75 70 LEU A C 1
ATOM 543 O O . LEU A 1 70 ? -7.098 -9.565 -6.640 1.00 86.75 70 LEU A O 1
ATOM 547 N N . VAL A 1 71 ? -8.640 -8.439 -5.466 1.00 92.19 71 VAL A N 1
ATOM 548 C CA . VAL A 1 71 ? -8.385 -7.147 -6.126 1.00 92.19 71 VAL A CA 1
ATOM 549 C C . VAL A 1 71 ? -6.953 -6.677 -5.878 1.00 92.19 71 VAL A C 1
ATOM 551 O O . VAL A 1 71 ? -6.270 -6.302 -6.825 1.00 92.19 71 VAL A O 1
ATOM 554 N N . VAL A 1 72 ? -6.470 -6.730 -4.635 1.00 93.44 72 VAL A N 1
ATOM 555 C CA . VAL A 1 72 ? -5.092 -6.331 -4.308 1.00 93.44 72 VAL A CA 1
ATOM 556 C C . VAL A 1 72 ? -4.080 -7.211 -5.040 1.00 93.44 72 VAL A C 1
ATOM 558 O O . VAL A 1 72 ? -3.160 -6.690 -5.664 1.00 93.44 72 VAL A O 1
ATOM 561 N N . VAL A 1 73 ? -4.268 -8.531 -5.031 1.00 93.56 73 VAL A N 1
ATOM 562 C CA . VAL A 1 73 ? -3.399 -9.476 -5.747 1.00 93.56 73 VAL A CA 1
ATOM 563 C C . VAL A 1 73 ? -3.406 -9.201 -7.251 1.00 93.56 73 VAL A C 1
ATOM 565 O O . VAL A 1 73 ? -2.343 -9.199 -7.865 1.00 93.56 73 VAL A O 1
ATOM 568 N N . LEU A 1 74 ? -4.567 -8.909 -7.845 1.00 96.81 74 LEU A N 1
ATOM 569 C CA . LEU A 1 74 ? -4.669 -8.539 -9.260 1.00 96.81 74 LEU A CA 1
ATOM 570 C C . LEU A 1 74 ? -3.912 -7.244 -9.569 1.00 96.81 74 LEU A C 1
ATOM 572 O O . LEU A 1 74 ? -3.176 -7.193 -10.551 1.00 96.81 74 LEU A O 1
ATOM 576 N N . LEU A 1 75 ? -4.048 -6.217 -8.728 1.00 97.81 75 LEU A N 1
ATOM 577 C CA . LEU A 1 75 ? -3.313 -4.960 -8.895 1.00 97.81 75 LEU A CA 1
ATOM 578 C C . LEU A 1 75 ? -1.799 -5.180 -8.815 1.00 97.81 75 LEU A C 1
ATOM 580 O O . LEU A 1 75 ? -1.058 -4.667 -9.652 1.00 97.81 75 LEU A O 1
ATOM 584 N N . LEU A 1 76 ? -1.342 -5.981 -7.849 1.00 96.88 76 LEU A N 1
ATOM 585 C CA . LEU A 1 76 ? 0.070 -6.337 -7.711 1.00 96.88 76 LEU A CA 1
ATOM 586 C C . LEU A 1 76 ? 0.576 -7.147 -8.910 1.00 96.88 76 LEU A C 1
ATOM 588 O O . 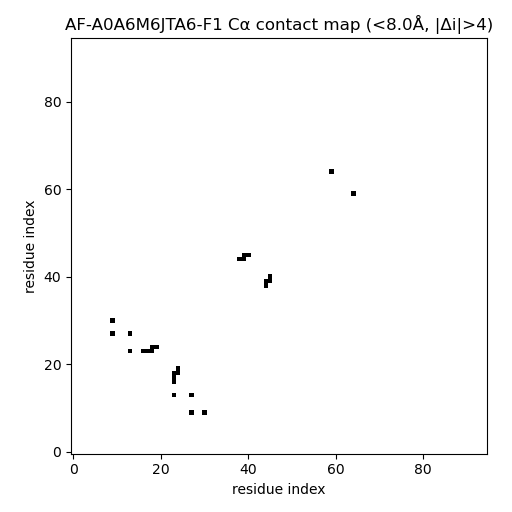LEU A 1 76 ? 1.681 -6.896 -9.384 1.00 96.88 76 LEU A O 1
ATOM 592 N N . ALA A 1 77 ? -0.229 -8.072 -9.438 1.00 97.75 77 ALA A N 1
ATOM 593 C CA . ALA A 1 77 ? 0.119 -8.847 -10.626 1.00 97.75 77 ALA A CA 1
ATOM 594 C C . ALA A 1 77 ? 0.276 -7.952 -11.865 1.00 97.75 77 ALA A C 1
ATOM 596 O O . ALA A 1 77 ? 1.249 -8.097 -12.603 1.00 97.75 77 ALA A O 1
ATOM 597 N N . VAL A 1 78 ? -0.632 -6.988 -12.064 1.00 98.00 78 VAL A N 1
ATOM 598 C CA . VAL A 1 78 ? -0.520 -5.999 -13.150 1.00 98.00 78 VAL A CA 1
ATOM 599 C C . VAL A 1 78 ? 0.737 -5.151 -12.976 1.00 98.00 78 VAL A C 1
ATOM 601 O O . VAL A 1 78 ? 1.494 -4.987 -13.928 1.00 98.00 78 VAL A O 1
ATOM 604 N N . ALA A 1 79 ? 1.006 -4.650 -11.769 1.00 98.19 79 ALA A N 1
ATOM 605 C CA . ALA A 1 79 ? 2.207 -3.863 -11.503 1.00 98.19 79 ALA A CA 1
ATOM 606 C C . ALA A 1 79 ? 3.492 -4.660 -11.788 1.00 98.19 79 ALA A C 1
ATOM 608 O O . ALA A 1 79 ? 4.389 -4.159 -12.463 1.00 98.19 79 ALA A O 1
ATOM 609 N N . ALA A 1 80 ? 3.561 -5.914 -11.335 1.00 97.88 80 ALA A N 1
ATOM 610 C CA . ALA A 1 80 ? 4.693 -6.799 -11.595 1.00 97.88 80 ALA A CA 1
ATOM 611 C C . ALA A 1 80 ? 4.881 -7.069 -13.095 1.00 97.88 80 ALA A C 1
ATOM 613 O O . ALA A 1 80 ? 6.008 -7.036 -13.584 1.00 97.88 80 ALA A O 1
ATOM 614 N N . PHE A 1 81 ? 3.786 -7.27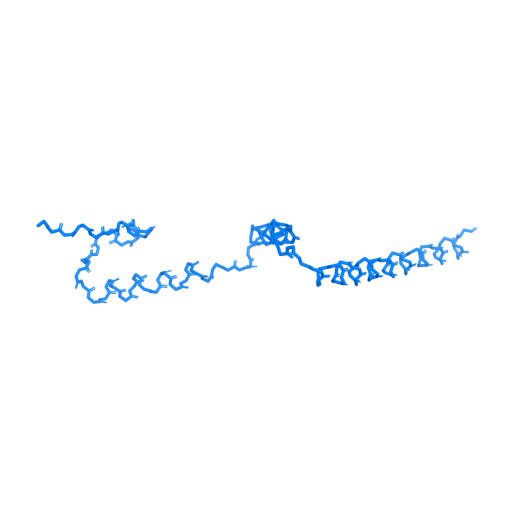5 -13.832 1.00 98.25 81 PHE A N 1
ATOM 615 C CA . PHE A 1 81 ? 3.819 -7.442 -15.283 1.00 98.25 81 PHE A CA 1
ATOM 616 C C . PHE A 1 81 ? 4.368 -6.196 -15.990 1.00 98.25 81 PHE A C 1
ATOM 618 O O . PHE A 1 81 ? 5.247 -6.314 -16.836 1.00 98.25 81 PHE A O 1
ATOM 625 N N . LEU A 1 82 ? 3.922 -4.997 -15.603 1.00 98.44 82 LEU A N 1
ATOM 626 C CA . LEU A 1 82 ? 4.426 -3.744 -16.179 1.00 98.44 82 LEU A CA 1
ATOM 627 C C . LEU A 1 82 ? 5.921 -3.537 -15.905 1.00 98.44 82 LEU A C 1
ATOM 629 O O . LEU A 1 82 ? 6.658 -3.109 -16.791 1.00 98.44 82 LEU A O 1
ATOM 633 N N . VAL A 1 83 ? 6.377 -3.856 -14.691 1.00 98.31 83 VAL A N 1
ATOM 634 C CA . VAL A 1 83 ? 7.803 -3.804 -14.339 1.00 98.31 83 VAL A CA 1
ATOM 635 C C . VAL A 1 83 ? 8.600 -4.796 -15.182 1.00 98.31 83 VAL A C 1
ATOM 637 O O . VAL A 1 83 ? 9.657 -4.443 -15.699 1.00 98.31 83 VAL A O 1
ATOM 640 N N . TRP A 1 84 ? 8.096 -6.018 -15.351 1.00 98.25 84 TRP A N 1
ATOM 641 C CA . TRP A 1 84 ? 8.734 -7.029 -16.188 1.00 98.25 84 TRP A CA 1
ATOM 642 C C . TRP A 1 84 ? 8.855 -6.579 -17.647 1.00 98.25 84 TRP A C 1
ATOM 644 O O . TRP A 1 84 ? 9.949 -6.632 -18.201 1.00 98.25 84 TRP A O 1
ATOM 654 N N . GLU A 1 85 ? 7.776 -6.070 -18.244 1.00 98.00 85 GLU A N 1
ATOM 655 C CA . GLU A 1 85 ? 7.784 -5.533 -19.612 1.00 98.00 85 GLU A CA 1
ATOM 656 C C . GLU A 1 85 ? 8.802 -4.399 -19.766 1.00 98.00 85 GLU A C 1
ATOM 658 O O . GLU A 1 85 ? 9.572 -4.378 -20.726 1.00 98.00 85 GLU A O 1
ATOM 663 N N . ALA A 1 86 ? 8.871 -3.486 -18.792 1.00 97.06 86 ALA A N 1
ATOM 664 C CA . ALA A 1 86 ? 9.861 -2.414 -18.794 1.00 97.06 86 ALA A CA 1
ATOM 665 C C . ALA A 1 86 ? 11.300 -2.957 -18.736 1.00 97.06 86 ALA A C 1
ATOM 667 O O . ALA A 1 86 ? 12.167 -2.486 -19.473 1.00 97.06 86 ALA A O 1
ATOM 668 N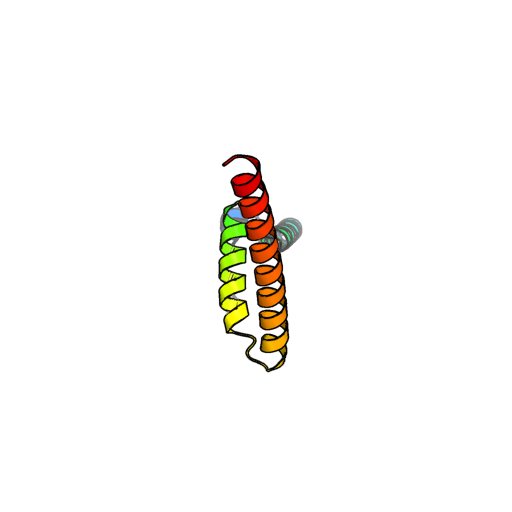 N . LEU A 1 87 ? 11.560 -3.966 -17.899 1.00 97.81 87 LEU A N 1
ATOM 669 C CA . LEU A 1 87 ? 12.871 -4.613 -17.816 1.00 97.81 87 LEU A CA 1
ATOM 670 C C . LEU A 1 87 ? 13.236 -5.324 -19.123 1.00 97.81 87 LEU A C 1
ATOM 672 O O . LEU A 1 87 ? 14.346 -5.142 -19.615 1.00 97.81 87 LEU A O 1
ATOM 676 N N . VAL A 1 88 ? 12.313 -6.091 -19.707 1.00 97.44 88 VAL A N 1
ATOM 677 C CA . VAL A 1 88 ? 12.518 -6.776 -20.994 1.00 97.44 88 VAL A CA 1
ATOM 678 C C . VAL A 1 88 ? 12.779 -5.771 -22.106 1.00 97.44 88 VAL A C 1
ATOM 680 O O . VAL A 1 88 ? 13.696 -5.973 -22.901 1.00 97.44 88 VAL A O 1
ATOM 683 N N . PHE A 1 89 ? 12.026 -4.672 -22.153 1.00 96.25 89 PHE A N 1
ATOM 684 C CA . PHE A 1 89 ? 12.238 -3.605 -23.125 1.00 96.25 89 PHE A CA 1
ATOM 685 C C . PHE A 1 89 ? 13.650 -3.025 -23.017 1.00 96.25 89 PHE A C 1
ATOM 687 O O . PHE A 1 89 ? 14.348 -2.911 -24.022 1.00 96.25 89 PHE A O 1
ATOM 694 N N . VAL A 1 90 ? 14.107 -2.717 -21.800 1.00 96.88 90 VAL A N 1
ATOM 695 C CA . VAL A 1 90 ? 15.467 -2.215 -21.574 1.00 96.88 90 VAL A CA 1
ATOM 696 C C . VAL A 1 90 ? 16.497 -3.263 -21.998 1.00 96.88 90 VAL A C 1
ATOM 698 O O . VAL A 1 90 ? 17.373 -2.965 -22.802 1.00 96.88 90 VAL A O 1
ATOM 701 N N . VAL A 1 91 ? 16.385 -4.503 -21.525 1.00 97.06 91 VAL A N 1
ATOM 702 C CA . VAL A 1 91 ? 17.365 -5.551 -21.846 1.00 97.06 91 VAL A CA 1
ATOM 703 C C . VAL A 1 91 ? 17.429 -5.818 -23.351 1.00 97.06 91 VAL A C 1
ATOM 705 O O . VAL A 1 91 ? 18.517 -5.823 -23.902 1.00 97.06 91 VAL A O 1
ATOM 708 N N . SER A 1 92 ? 16.291 -5.978 -24.027 1.00 95.62 92 SER A N 1
ATOM 709 C CA . SER A 1 92 ? 16.247 -6.260 -25.473 1.00 95.62 92 SER A CA 1
ATOM 710 C C . SER A 1 92 ? 16.675 -5.088 -26.357 1.00 95.62 92 SER A C 1
ATOM 712 O O . SER A 1 92 ? 17.084 -5.2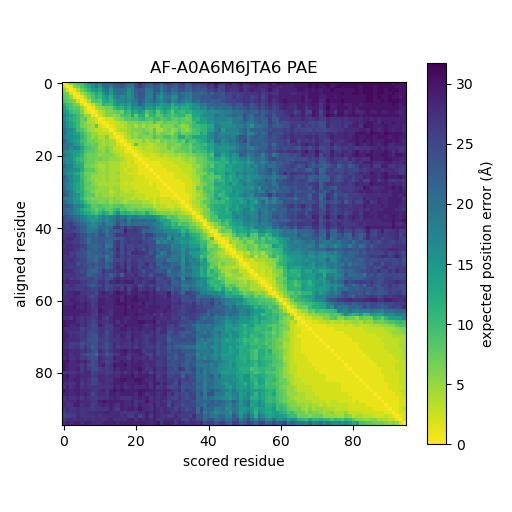98 -27.493 1.00 95.62 92 SER A O 1
ATOM 714 N N . THR A 1 93 ? 16.564 -3.853 -25.865 1.00 94.38 93 THR A N 1
ATOM 715 C CA . THR A 1 93 ? 17.019 -2.668 -26.606 1.00 94.38 93 THR A CA 1
ATOM 716 C C . THR A 1 93 ? 18.534 -2.499 -26.523 1.00 94.38 93 THR A C 1
ATOM 718 O O . THR A 1 93 ? 19.149 -2.004 -27.466 1.00 94.38 93 THR A O 1
ATOM 721 N N . TRP A 1 94 ? 19.134 -2.859 -25.385 1.00 86.31 94 TRP A N 1
ATOM 722 C CA . TRP A 1 94 ? 20.532 -2.547 -25.076 1.00 86.31 94 TRP A CA 1
ATOM 723 C C . TRP A 1 94 ? 21.488 -3.748 -25.148 1.00 86.31 94 TRP A C 1
ATOM 725 O O . TRP A 1 94 ? 22.700 -3.529 -25.098 1.00 86.31 94 TRP A O 1
ATOM 735 N N . LEU A 1 95 ? 20.981 -4.980 -25.259 1.00 78.25 95 LEU A N 1
ATOM 736 C CA . LEU A 1 95 ? 21.756 -6.224 -25.354 1.00 78.25 95 LEU A CA 1
ATOM 737 C C . LEU A 1 95 ? 21.497 -6.931 -26.690 1.00 78.25 95 LEU A C 1
ATOM 739 O O . LEU A 1 95 ? 22.491 -7.376 -27.305 1.00 78.25 95 LEU A O 1
#

Mean predicted aligned error: 17.5 Å